Protein AF-A0A529LF79-F1 (afdb_monomer_lite)

Radius of gyration: 11.5 Å; chains: 1; bounding box: 29×19×28 Å

pLDDT: mean 93.11, std 8.15, range [58.78, 97.81]

Foldseek 3Di:
DVDAAAEAACCLPDDPPPDHNHPYYYNHDDPVVVVSVVVVVVVVD

Structure (mmCIF, N/CA/C/O backbone):
data_AF-A0A529LF79-F1
#
_entry.id   AF-A0A529LF79-F1
#
loop_
_atom_site.group_PDB
_atom_site.id
_atom_site.type_symbol
_atom_site.label_atom_id
_atom_site.label_alt_id
_atom_site.label_comp_id
_atom_site.label_asym_id
_atom_site.label_entity_id
_atom_site.label_seq_id
_atom_site.pdbx_PDB_ins_code
_atom_site.Cartn_x
_atom_site.Cartn_y
_atom_site.Cartn_z
_atom_site.occupancy
_atom_site.B_iso_or_equiv
_atom_site.auth_seq_id
_atom_site.auth_comp_id
_atom_site.auth_asym_id
_atom_site.auth_atom_id
_atom_site.pdbx_PDB_model_num
ATOM 1 N N . ALA A 1 1 ? -6.997 -3.183 17.080 1.00 64.69 1 ALA A N 1
ATOM 2 C CA . ALA A 1 1 ? -5.685 -3.215 16.399 1.00 64.69 1 ALA A CA 1
ATOM 3 C C . ALA A 1 1 ? -5.161 -1.784 16.308 1.00 64.69 1 ALA A C 1
ATOM 5 O O . ALA A 1 1 ? -5.972 -0.900 16.080 1.00 64.69 1 ALA A O 1
ATOM 6 N N . TRP A 1 2 ? -3.867 -1.539 16.540 1.00 81.62 2 TRP A N 1
ATOM 7 C CA . TRP A 1 2 ? -3.265 -0.190 16.478 1.00 81.62 2 TRP A CA 1
ATOM 8 C C . TRP A 1 2 ? -3.138 0.331 15.036 1.00 81.62 2 TRP A C 1
ATOM 10 O O . TRP A 1 2 ? -3.251 1.526 14.796 1.00 81.62 2 TRP A O 1
ATOM 20 N N . PHE A 1 3 ? -2.948 -0.578 14.073 1.00 84.69 3 PHE A N 1
ATOM 21 C CA . PHE A 1 3 ? -2.847 -0.269 12.651 1.00 84.69 3 PHE A CA 1
ATOM 22 C C . PHE A 1 3 ? -3.343 -1.458 11.819 1.00 84.69 3 PHE A C 1
ATOM 24 O O . PHE A 1 3 ? -2.988 -2.601 12.110 1.00 84.69 3 PHE A O 1
ATOM 31 N N . ALA A 1 4 ? -4.167 -1.183 10.809 1.00 91.69 4 ALA A N 1
ATOM 32 C CA . ALA A 1 4 ? -4.649 -2.153 9.832 1.00 91.69 4 ALA A CA 1
ATOM 33 C C . ALA A 1 4 ? -4.290 -1.623 8.432 1.00 91.69 4 ALA A C 1
ATOM 35 O O . ALA A 1 4 ? -4.984 -0.735 7.933 1.00 91.69 4 ALA A O 1
ATOM 36 N N . PRO A 1 5 ? -3.183 -2.092 7.825 1.00 93.75 5 PRO A N 1
ATOM 37 C CA . PRO A 1 5 ? -2.811 -1.700 6.473 1.00 93.75 5 PRO A CA 1
ATOM 38 C C . PRO A 1 5 ? -3.948 -2.023 5.502 1.00 93.75 5 PRO A C 1
ATOM 40 O O . PRO A 1 5 ? -4.549 -3.092 5.581 1.00 93.75 5 PRO A O 1
ATOM 43 N N . PHE A 1 6 ? -4.230 -1.107 4.580 1.00 95.81 6 PHE A N 1
ATOM 44 C CA . PHE A 1 6 ? -5.268 -1.297 3.566 1.00 95.81 6 PHE A CA 1
ATOM 45 C C . PHE A 1 6 ? -4.670 -1.609 2.190 1.00 95.81 6 PHE A C 1
ATOM 47 O O . PHE A 1 6 ? -5.129 -2.533 1.523 1.00 95.81 6 PHE A O 1
ATOM 54 N N . ILE A 1 7 ? -3.613 -0.888 1.800 1.00 96.19 7 ILE A N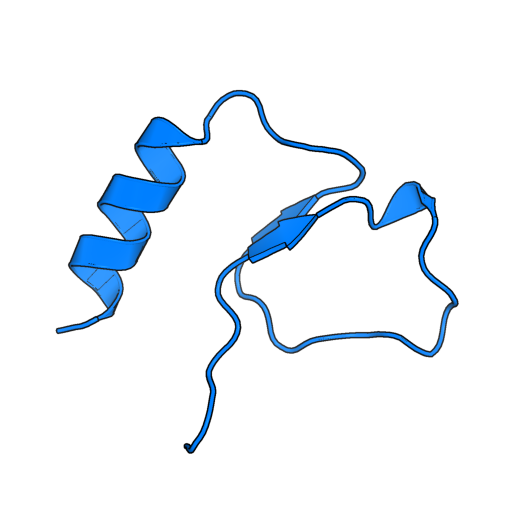 1
ATOM 55 C CA . ILE A 1 7 ? -2.925 -1.042 0.512 1.00 96.19 7 ILE A CA 1
ATOM 56 C C . ILE A 1 7 ? -1.418 -1.177 0.757 1.00 96.19 7 ILE A C 1
ATOM 58 O O . ILE A 1 7 ? -0.847 -0.420 1.544 1.00 96.19 7 ILE A O 1
ATOM 62 N N . GLU A 1 8 ? -0.786 -2.105 0.044 1.00 96.94 8 GLU A N 1
ATOM 63 C CA . GLU A 1 8 ? 0.662 -2.244 -0.132 1.00 96.94 8 GLU A CA 1
ATOM 64 C C . GLU A 1 8 ? 0.991 -1.983 -1.616 1.00 96.94 8 GLU A C 1
ATOM 66 O O . GLU A 1 8 ? 0.384 -2.591 -2.498 1.00 96.94 8 GLU A O 1
ATOM 71 N N . THR A 1 9 ? 1.914 -1.065 -1.912 1.00 96.94 9 THR A N 1
ATOM 72 C CA . THR A 1 9 ? 2.358 -0.742 -3.284 1.00 96.94 9 THR A CA 1
ATOM 73 C C . THR A 1 9 ? 3.854 -0.992 -3.444 1.00 96.94 9 THR A C 1
ATOM 75 O O . THR A 1 9 ? 4.569 -1.117 -2.448 1.00 96.94 9 THR A O 1
ATOM 78 N N . TRP A 1 10 ? 4.326 -1.047 -4.694 1.00 97.50 10 TRP A N 1
ATOM 79 C CA . TRP A 1 10 ? 5.733 -1.306 -5.041 1.00 97.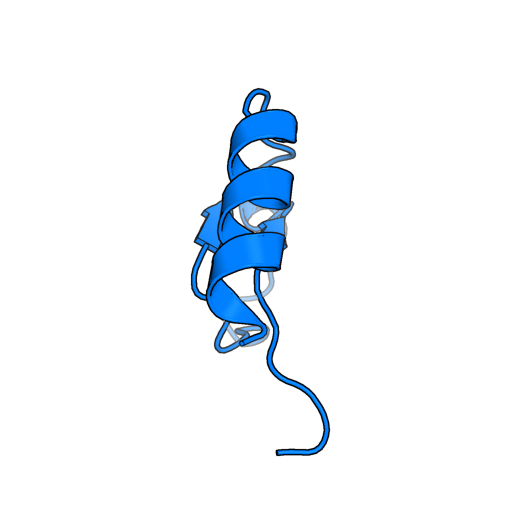50 10 TRP A CA 1
ATOM 80 C C . TRP A 1 10 ? 6.229 -2.694 -4.616 1.00 97.50 10 TRP A C 1
ATOM 82 O O . TRP A 1 10 ? 7.398 -2.890 -4.280 1.00 97.50 10 TRP A O 1
ATOM 92 N N . THR A 1 11 ? 5.347 -3.696 -4.631 1.00 97.31 11 THR A N 1
ATOM 93 C CA . THR A 1 11 ? 5.692 -5.053 -4.183 1.00 97.31 11 THR A CA 1
ATOM 94 C C . THR A 1 11 ? 6.626 -5.786 -5.146 1.00 97.31 11 THR A C 1
ATOM 96 O O . THR A 1 11 ? 7.206 -6.797 -4.758 1.00 97.31 11 THR A O 1
ATOM 99 N N . ALA A 1 12 ? 6.862 -5.257 -6.353 1.00 97.62 12 ALA A N 1
ATOM 100 C CA . ALA A 1 12 ? 7.903 -5.763 -7.249 1.00 97.62 12 ALA A CA 1
ATOM 101 C C . ALA A 1 12 ? 9.319 -5.617 -6.656 1.00 97.62 12 ALA A C 1
ATOM 103 O O . ALA A 1 12 ? 10.214 -6.390 -6.994 1.00 97.62 12 ALA A O 1
ATOM 104 N N . GLU A 1 13 ? 9.523 -4.655 -5.749 1.00 97.56 13 GLU A N 1
ATOM 105 C CA . GLU A 1 13 ? 10.819 -4.357 -5.118 1.00 97.56 13 GLU A CA 1
ATOM 106 C C . GLU A 1 13 ? 10.931 -4.919 -3.686 1.00 97.56 13 GLU A C 1
ATOM 108 O O . GLU A 1 13 ? 11.923 -4.707 -2.982 1.00 97.56 13 GLU A O 1
ATOM 113 N N . LYS A 1 14 ? 9.908 -5.647 -3.226 1.00 96.38 14 LYS A N 1
ATOM 114 C CA . LYS A 1 14 ? 9.802 -6.163 -1.858 1.00 96.38 14 LYS A CA 1
ATOM 115 C C . LYS A 1 14 ? 10.768 -7.317 -1.597 1.00 96.38 14 LYS A C 1
ATOM 117 O O . LYS A 1 14 ? 10.878 -8.271 -2.364 1.00 96.38 14 LYS A O 1
ATOM 122 N N . LEU A 1 15 ? 11.392 -7.290 -0.419 1.00 97.31 15 LEU A N 1
ATOM 123 C CA . LEU A 1 15 ? 12.121 -8.442 0.109 1.00 97.31 15 LEU A CA 1
ATOM 124 C C . LEU A 1 15 ? 11.139 -9.566 0.493 1.00 97.31 15 LEU A C 1
ATOM 126 O O . LEU A 1 15 ? 10.088 -9.265 1.062 1.00 97.31 15 LEU A O 1
ATOM 130 N N . PRO A 1 16 ? 11.479 -10.860 0.308 1.00 93.38 16 PRO A N 1
ATOM 131 C CA . PRO A 1 16 ? 10.551 -11.971 0.563 1.00 93.38 16 PRO A CA 1
ATOM 132 C C . PRO A 1 16 ? 9.946 -12.015 1.976 1.00 93.38 16 PRO A C 1
ATOM 134 O O . PRO A 1 16 ? 8.871 -12.572 2.172 1.00 93.38 16 PRO A O 1
ATOM 137 N N . TRP A 1 17 ? 10.626 -11.428 2.966 1.00 94.69 17 TRP A N 1
ATOM 138 C CA . TRP A 1 17 ? 10.176 -11.377 4.359 1.00 94.69 17 TRP A CA 1
ATOM 139 C C . TRP A 1 17 ? 9.314 -10.149 4.702 1.00 94.69 17 TRP A C 1
ATOM 141 O O . TRP A 1 17 ? 8.666 -10.139 5.747 1.00 94.69 17 TRP A O 1
ATOM 151 N N . ALA A 1 18 ? 9.286 -9.110 3.864 1.00 95.25 18 ALA A N 1
ATOM 152 C CA . ALA A 1 18 ? 8.631 -7.835 4.160 1.00 95.25 18 ALA A CA 1
ATOM 153 C C . ALA A 1 18 ? 7.151 -7.848 3.737 1.00 95.25 18 ALA A C 1
ATOM 155 O O . ALA A 1 18 ? 6.750 -7.126 2.829 1.00 95.25 18 ALA A O 1
ATOM 156 N N . ALA A 1 19 ? 6.341 -8.716 4.350 1.00 91.50 19 ALA A N 1
ATOM 157 C CA . ALA A 1 19 ? 4.909 -8.818 4.067 1.00 91.50 19 ALA A CA 1
ATOM 158 C C . ALA A 1 19 ? 4.044 -8.044 5.069 1.00 91.50 19 ALA A C 1
ATOM 160 O O . ALA A 1 19 ? 4.329 -8.016 6.266 1.00 91.50 19 ALA A O 1
ATOM 161 N N . THR A 1 20 ? 2.951 -7.459 4.575 1.00 94.75 20 THR A N 1
ATOM 162 C CA . THR A 1 20 ? 1.941 -6.773 5.389 1.00 94.75 20 THR A CA 1
ATOM 163 C C . THR A 1 20 ? 0.584 -7.479 5.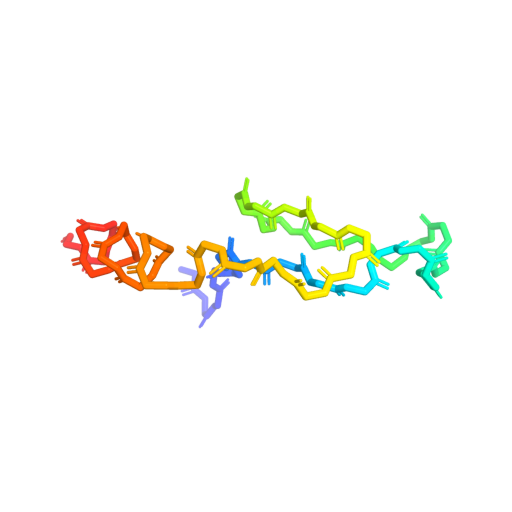274 1.00 94.75 20 THR A C 1
ATOM 165 O O . THR A 1 20 ? 0.330 -8.139 4.269 1.00 94.75 20 THR A O 1
ATOM 168 N N . PRO A 1 21 ? -0.318 -7.348 6.264 1.00 94.62 21 PRO A N 1
ATOM 169 C CA . PRO A 1 21 ? -1.693 -7.844 6.161 1.00 94.62 21 PRO A CA 1
ATOM 170 C C . PRO A 1 21 ? -2.614 -6.919 5.334 1.00 94.62 21 PRO A C 1
ATOM 172 O O . PRO A 1 21 ? -3.814 -6.876 5.596 1.00 94.62 21 PRO A O 1
ATOM 175 N N . ALA A 1 22 ? -2.067 -6.144 4.385 1.00 95.88 22 ALA A N 1
ATOM 176 C CA . ALA A 1 22 ? -2.861 -5.279 3.517 1.00 95.88 22 ALA A CA 1
ATOM 177 C C . ALA A 1 22 ? -3.866 -6.094 2.693 1.00 95.88 22 ALA A C 1
ATOM 179 O O . ALA A 1 22 ? -3.555 -7.179 2.206 1.00 95.88 22 ALA A O 1
ATOM 180 N N . VAL A 1 23 ? -5.073 -5.553 2.533 1.00 95.88 23 VAL A N 1
ATOM 181 C CA . VAL A 1 23 ? -6.146 -6.198 1.762 1.00 95.88 23 VAL A CA 1
ATOM 182 C C . VAL A 1 23 ? -5.859 -6.122 0.261 1.00 95.88 23 VAL A C 1
ATOM 184 O O . VAL A 1 23 ? -6.193 -7.044 -0.479 1.00 95.88 23 VAL A O 1
ATOM 187 N N . HIS A 1 24 ? -5.189 -5.051 -0.172 1.00 96.50 24 HIS A N 1
ATOM 188 C CA . HIS A 1 24 ? -4.742 -4.850 -1.548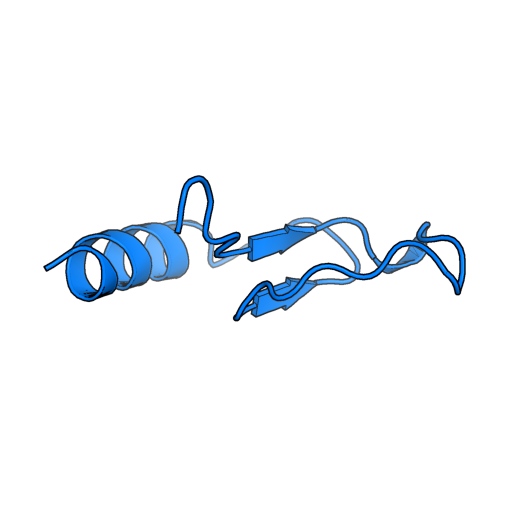 1.00 96.50 24 HIS A CA 1
ATOM 189 C C . HIS A 1 24 ? -3.216 -4.821 -1.624 1.00 96.50 24 HIS A C 1
ATOM 191 O O . HIS A 1 24 ? -2.568 -4.175 -0.799 1.00 96.50 24 HIS A O 1
ATOM 197 N N . SER A 1 25 ? -2.641 -5.489 -2.625 1.00 96.50 25 SER A N 1
ATOM 198 C CA . SER A 1 25 ? -1.191 -5.574 -2.836 1.00 96.50 25 SER A CA 1
ATOM 199 C C . SER A 1 25 ? -0.879 -5.419 -4.323 1.00 96.50 25 SER A C 1
ATOM 201 O O . SER A 1 25 ? -1.426 -6.152 -5.148 1.00 96.50 25 SER A O 1
ATOM 203 N N . TYR A 1 26 ? -0.032 -4.448 -4.661 1.00 97.38 26 TYR A N 1
ATOM 204 C CA . TYR A 1 26 ? 0.260 -4.054 -6.037 1.00 97.38 26 TYR A CA 1
ATOM 205 C C . TYR A 1 26 ? 1.763 -3.970 -6.303 1.00 97.38 26 TYR A C 1
ATOM 207 O O . TYR A 1 26 ? 2.516 -3.391 -5.516 1.00 97.38 26 TYR A O 1
ATOM 215 N N . GLU A 1 27 ? 2.184 -4.484 -7.461 1.00 97.81 27 GLU A N 1
ATOM 216 C CA . GLU A 1 27 ? 3.587 -4.468 -7.897 1.00 97.81 27 GLU A CA 1
ATOM 217 C C . GLU A 1 27 ? 4.141 -3.051 -8.087 1.00 97.81 27 GLU A C 1
ATOM 219 O O . GLU A 1 27 ? 5.319 -2.822 -7.828 1.00 97.81 27 GLU A O 1
ATOM 224 N N . ALA A 1 28 ? 3.286 -2.099 -8.466 1.00 97.00 28 ALA A N 1
ATOM 225 C CA . ALA A 1 28 ? 3.573 -0.673 -8.615 1.00 97.00 28 ALA A CA 1
ATOM 226 C C . ALA A 1 28 ? 2.383 0.155 -8.092 1.00 97.00 28 ALA A C 1
ATOM 228 O O . ALA A 1 28 ? 1.459 -0.386 -7.485 1.00 97.00 28 ALA A O 1
ATOM 229 N N . LEU A 1 29 ? 2.393 1.474 -8.289 1.00 96.25 29 LEU A N 1
ATOM 230 C CA . LEU A 1 29 ? 1.244 2.312 -7.938 1.00 96.25 29 LEU A CA 1
ATOM 231 C C . LEU A 1 29 ? 0.067 2.045 -8.908 1.00 96.25 29 LEU A C 1
ATOM 233 O O . LEU A 1 29 ? 0.266 2.193 -10.114 1.00 96.25 29 LEU A O 1
ATOM 237 N N . PRO A 1 30 ? -1.137 1.676 -8.423 1.00 96.50 30 PRO A N 1
ATOM 238 C CA . PRO A 1 30 ? -2.295 1.429 -9.283 1.00 96.50 30 PRO A CA 1
ATOM 239 C C . PRO A 1 30 ? -2.901 2.729 -9.830 1.00 96.50 30 PRO A C 1
ATOM 241 O O . PRO A 1 30 ? -2.899 3.760 -9.153 1.00 96.50 30 PRO A O 1
ATOM 244 N N . GLU A 1 31 ? -3.485 2.664 -11.027 1.00 96.75 31 GLU A N 1
ATOM 245 C CA . GLU A 1 31 ? -4.205 3.793 -11.640 1.00 96.75 31 GLU A CA 1
ATOM 246 C C . GLU A 1 31 ? -5.581 4.007 -10.988 1.00 96.75 31 GLU A C 1
ATOM 248 O O . GLU A 1 31 ? -6.076 5.130 -10.901 1.00 96.75 31 GLU A O 1
ATOM 253 N N . GLU A 1 32 ? -6.188 2.948 -10.448 1.00 95.12 32 GLU A N 1
ATOM 254 C CA . GLU A 1 32 ? -7.506 2.962 -9.808 1.00 95.12 32 GLU A CA 1
ATOM 255 C C . GLU A 1 32 ? -7.514 3.515 -8.366 1.00 95.12 32 GLU A C 1
ATOM 257 O O . GLU A 1 32 ? -8.325 3.101 -7.529 1.00 95.12 32 GLU A O 1
ATOM 262 N N . TYR A 1 33 ? -6.632 4.467 -8.051 1.00 94.50 33 TYR A N 1
ATOM 263 C CA . TYR A 1 33 ? -6.486 5.013 -6.698 1.00 94.50 33 TYR A CA 1
ATOM 264 C C . TYR A 1 33 ? -7.794 5.613 -6.147 1.00 94.50 33 TYR A C 1
ATOM 266 O O . TYR A 1 33 ? -8.127 5.414 -4.980 1.00 94.50 33 TYR A O 1
ATOM 274 N N . GLU A 1 34 ? -8.598 6.270 -6.990 1.00 96.25 34 GLU A N 1
ATOM 275 C CA . GLU A 1 34 ? -9.903 6.829 -6.595 1.00 96.25 34 GLU A CA 1
ATOM 276 C C . GLU A 1 34 ? -10.890 5.755 -6.103 1.00 96.25 34 GLU A C 1
ATOM 278 O O . GLU A 1 34 ? -11.596 5.946 -5.102 1.00 96.25 34 GLU A O 1
ATOM 283 N N . ARG A 1 35 ? -10.909 4.589 -6.766 1.00 97.06 35 ARG A N 1
ATOM 284 C CA . ARG A 1 35 ? -11.721 3.433 -6.353 1.00 97.06 35 ARG A CA 1
ATOM 285 C C . ARG A 1 35 ? -11.290 2.951 -4.970 1.00 97.06 35 ARG A C 1
ATOM 287 O O . ARG A 1 35 ? -12.142 2.697 -4.121 1.00 97.06 35 ARG A O 1
ATOM 294 N N . LEU A 1 36 ? -9.980 2.867 -4.740 1.00 97.06 36 LEU A N 1
ATOM 295 C CA . LEU A 1 36 ? -9.402 2.411 -3.477 1.00 97.06 36 LEU A CA 1
ATOM 296 C C . LEU A 1 36 ? -9.721 3.364 -2.316 1.00 97.06 36 LEU A C 1
ATOM 298 O O . LEU A 1 36 ? -10.054 2.905 -1.225 1.00 97.06 36 LEU A O 1
ATOM 302 N N . VAL A 1 37 ? 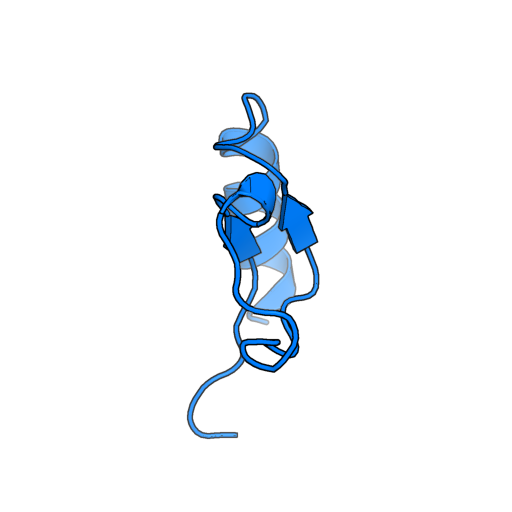-9.700 4.681 -2.542 1.00 95.56 37 VAL A N 1
ATOM 303 C CA . VAL A 1 37 ? -10.099 5.672 -1.524 1.00 95.56 37 VAL A CA 1
ATOM 304 C C . VAL A 1 37 ? -11.573 5.511 -1.144 1.00 95.56 37 VAL A C 1
ATOM 306 O O . VAL A 1 37 ? -11.918 5.5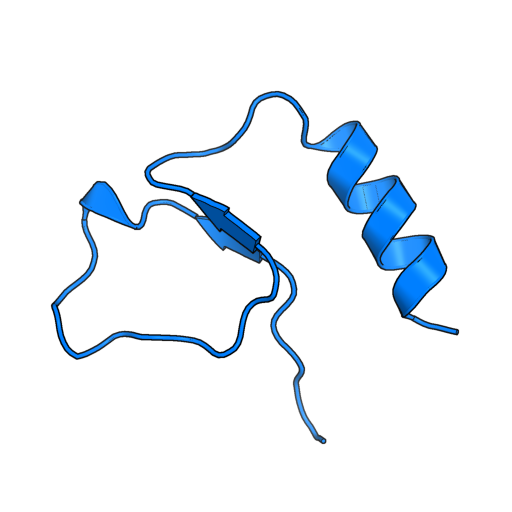35 0.040 1.00 95.56 37 VAL A O 1
ATOM 309 N N . THR A 1 38 ? -12.439 5.302 -2.137 1.00 97.00 38 THR A N 1
ATOM 310 C CA . THR A 1 38 ? -13.876 5.086 -1.913 1.00 97.00 38 THR A CA 1
ATOM 311 C C . THR A 1 38 ? -14.124 3.805 -1.112 1.00 97.00 38 THR A C 1
ATOM 313 O O . THR A 1 38 ? -14.921 3.797 -0.173 1.00 97.00 38 THR A O 1
ATOM 316 N N . GLU A 1 39 ? -13.407 2.730 -1.444 1.00 96.94 39 GLU A N 1
ATOM 317 C CA . GLU A 1 39 ? -13.473 1.455 -0.730 1.00 96.94 39 GLU A CA 1
ATOM 318 C C . GLU A 1 39 ? -12.990 1.585 0.724 1.00 96.94 39 GLU A C 1
ATOM 320 O O . GLU A 1 39 ? -13.690 1.152 1.643 1.00 96.94 39 GLU A O 1
ATOM 325 N N . TYR A 1 40 ? -11.855 2.256 0.955 1.00 95.31 40 TYR A N 1
ATOM 326 C CA . TYR A 1 40 ? -11.326 2.502 2.300 1.00 95.31 40 TYR A CA 1
ATOM 327 C C . TYR A 1 40 ? -12.318 3.274 3.177 1.00 95.31 40 TYR A C 1
ATOM 329 O O . TYR A 1 40 ? -12.563 2.895 4.324 1.00 95.31 40 TYR A O 1
ATOM 337 N N . ALA A 1 41 ? -12.936 4.324 2.628 1.00 95.25 41 ALA A N 1
ATOM 338 C CA . ALA A 1 41 ? -13.955 5.103 3.331 1.00 95.25 41 ALA A CA 1
ATOM 339 C C . ALA A 1 41 ? -15.185 4.256 3.713 1.00 95.25 41 ALA A C 1
ATOM 341 O O . ALA A 1 41 ? -15.822 4.512 4.737 1.00 95.25 41 ALA A O 1
ATOM 342 N N . GLY A 1 42 ? -15.519 3.239 2.912 1.00 94.25 42 GLY A N 1
ATOM 343 C CA . GLY A 1 42 ? -16.556 2.259 3.231 1.00 94.25 42 GLY A CA 1
ATOM 344 C C . GLY A 1 42 ? -16.138 1.250 4.306 1.00 94.25 42 GLY A C 1
ATOM 345 O O . GLY A 1 42 ? -16.965 0.892 5.143 1.00 94.25 42 GLY A O 1
ATOM 346 N N . ALA A 1 43 ? -14.873 0.821 4.298 1.00 85.94 43 ALA A N 1
ATOM 347 C CA . ALA A 1 43 ? -14.326 -0.202 5.192 1.00 85.94 43 ALA A CA 1
ATOM 348 C C . ALA A 1 43 ? -14.009 0.293 6.619 1.00 85.94 43 ALA A C 1
ATOM 350 O O . ALA A 1 43 ? -13.895 -0.522 7.528 1.00 85.94 43 ALA A O 1
ATOM 351 N N . GLN A 1 44 ? -13.854 1.606 6.829 1.00 74.25 44 GLN A N 1
ATOM 352 C CA . GLN A 1 44 ? -13.558 2.222 8.138 1.00 74.25 44 GLN A CA 1
ATOM 353 C C . GLN A 1 44 ? -14.799 2.476 9.025 1.00 74.25 44 GLN A C 1
ATOM 355 O O . GLN A 1 44 ? -14.712 3.233 9.992 1.00 74.25 44 GLN A O 1
ATOM 360 N N . LYS A 1 45 ? -15.953 1.888 8.699 1.00 58.78 45 LYS A N 1
ATOM 361 C CA . LYS A 1 45 ? -17.173 1.963 9.521 1.00 58.78 45 LYS A CA 1
ATOM 362 C C . LYS A 1 45 ? -17.232 0.827 10.532 1.00 58.78 45 LYS A C 1
ATOM 364 O O . LYS A 1 45 ? -17.675 1.106 11.667 1.00 58.78 45 LYS A O 1
#

Secondary structure (DSSP, 8-state):
------EE--GGG--TT-----SEE-SS--S-HHHHHHHHHHHT-

Sequence (45 aa):
AWFAPFIETWTAEKLPWAATPAVHSYEALPEEYERLVTEYAGAQK